Protein AF-A0AA39FZ58-F1 (afdb_monomer)

Secondary structure (DSSP, 8-state):
--PPP-TT-----SHHHHHHHHHHHHHHHH-TTHHHHHHHHTT----HHHHHHHHHHHHHHHHHHHHHHSHHHHHHHHHHHHHHHHHHHHHHHHHGGGG--S---SS----------

Structure (mmCIF, N/CA/C/O backbone):
data_AF-A0AA39FZ58-F1
#
_entry.id   AF-A0AA39FZ58-F1
#
loop_
_atom_site.group_PDB
_atom_site.id
_atom_site.type_symbol
_atom_site.label_atom_id
_atom_site.label_alt_id
_atom_site.label_comp_id
_atom_site.label_asym_id
_atom_site.label_entity_id
_atom_site.label_seq_id
_atom_site.pdbx_PDB_ins_code
_atom_site.Cartn_x
_atom_site.Cartn_y
_atom_site.Cartn_z
_atom_site.occupancy
_atom_site.B_iso_or_equiv
_atom_site.auth_seq_id
_atom_site.auth_comp_id
_atom_site.auth_asym_id
_atom_site.auth_atom_id
_atom_site.pdbx_PDB_model_num
ATOM 1 N N . MET A 1 1 ? 14.912 -36.386 -0.242 1.00 41.31 1 MET A N 1
ATOM 2 C CA . MET A 1 1 ? 14.294 -35.430 -1.188 1.00 41.31 1 MET A CA 1
ATOM 3 C C . MET A 1 1 ? 13.565 -34.360 -0.389 1.00 41.31 1 MET A C 1
ATOM 5 O O . MET A 1 1 ? 12.667 -34.705 0.364 1.00 41.31 1 MET A O 1
ATOM 9 N N . ALA A 1 2 ? 13.971 -33.092 -0.482 1.00 55.72 2 ALA A N 1
ATOM 10 C CA . ALA A 1 2 ? 13.249 -31.997 0.166 1.00 55.72 2 ALA A CA 1
ATOM 11 C C . ALA A 1 2 ? 12.063 -31.601 -0.723 1.00 55.72 2 ALA A C 1
ATOM 13 O O . ALA A 1 2 ? 12.255 -31.092 -1.828 1.00 55.72 2 ALA A O 1
ATOM 14 N N . HIS A 1 3 ? 10.841 -31.882 -0.275 1.00 58.09 3 HIS A N 1
ATOM 15 C CA . HIS A 1 3 ? 9.640 -31.481 -0.998 1.00 58.09 3 HIS A CA 1
ATOM 16 C C . HIS A 1 3 ? 9.578 -29.948 -1.000 1.00 58.09 3 HIS A C 1
AT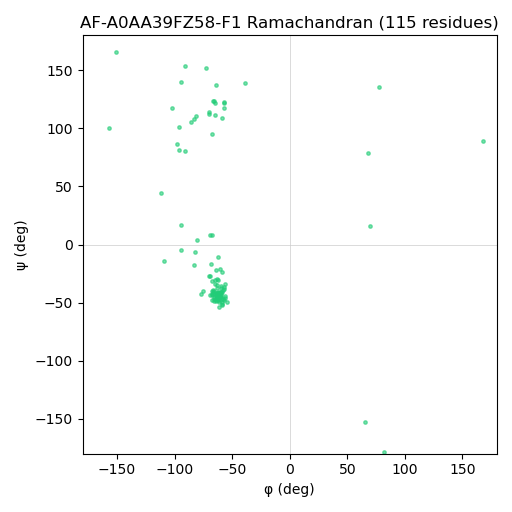OM 18 O O . HIS A 1 3 ? 9.599 -29.323 0.062 1.00 58.09 3 HIS A O 1
ATOM 24 N N . LYS A 1 4 ? 9.544 -29.321 -2.183 1.00 66.25 4 LYS A N 1
ATOM 25 C CA . LYS A 1 4 ? 9.321 -27.872 -2.282 1.00 66.25 4 LYS A CA 1
ATOM 26 C C . LYS A 1 4 ? 7.995 -27.573 -1.580 1.00 66.25 4 LYS A C 1
ATOM 28 O O . LYS A 1 4 ? 6.969 -28.152 -1.935 1.00 66.25 4 LYS A O 1
ATOM 33 N N . SER A 1 5 ? 8.041 -26.717 -0.560 1.00 67.75 5 SER A N 1
ATOM 34 C CA . SER A 1 5 ? 6.848 -26.272 0.159 1.00 67.75 5 SER A CA 1
ATOM 35 C C . SER A 1 5 ? 5.876 -25.647 -0.841 1.00 67.75 5 SER A C 1
ATOM 37 O O . SER A 1 5 ? 6.236 -24.735 -1.596 1.00 67.75 5 SER A O 1
ATOM 39 N N . LEU A 1 6 ? 4.662 -26.188 -0.890 1.00 72.50 6 LEU A N 1
ATOM 40 C CA . LEU A 1 6 ? 3.606 -25.678 -1.746 1.00 72.50 6 LEU A CA 1
ATOM 41 C C . LEU A 1 6 ? 3.163 -24.325 -1.175 1.00 72.50 6 LEU A C 1
ATOM 43 O O . LEU A 1 6 ? 2.633 -24.247 -0.070 1.00 72.50 6 LEU A O 1
ATOM 47 N N . LYS A 1 7 ? 3.405 -23.239 -1.922 1.00 75.06 7 LYS A N 1
ATOM 48 C CA . LYS A 1 7 ? 3.188 -21.850 -1.462 1.00 75.06 7 LYS A CA 1
ATOM 49 C C . LYS A 1 7 ? 1.725 -21.514 -1.131 1.00 75.06 7 LYS A C 1
ATOM 51 O O . LYS A 1 7 ? 1.461 -20.447 -0.590 1.00 75.06 7 LYS A O 1
ATOM 56 N N . ASN A 1 8 ? 0.788 -22.389 -1.490 1.00 71.75 8 ASN A N 1
ATOM 57 C CA . ASN A 1 8 ? -0.641 -22.279 -1.201 1.00 71.75 8 ASN A CA 1
ATOM 58 C C . ASN A 1 8 ? -1.066 -23.022 0.079 1.00 71.75 8 ASN A C 1
ATOM 60 O O . ASN A 1 8 ? -2.226 -22.911 0.465 1.00 71.75 8 ASN A O 1
ATOM 64 N N . ILE A 1 9 ? -0.167 -23.761 0.740 1.00 71.88 9 ILE A N 1
ATOM 65 C CA . ILE A 1 9 ? -0.479 -24.501 1.965 1.00 71.88 9 ILE A CA 1
ATOM 66 C C . ILE A 1 9 ? 0.054 -23.728 3.173 1.00 71.88 9 ILE A C 1
ATOM 68 O O . ILE A 1 9 ? 1.258 -23.519 3.325 1.00 71.88 9 ILE A O 1
ATOM 72 N N . CYS A 1 10 ? -0.853 -23.305 4.056 1.00 70.56 10 CYS A N 1
ATOM 73 C CA . CYS A 1 10 ? -0.481 -22.769 5.360 1.00 70.56 10 CYS A CA 1
ATOM 74 C C . CYS A 1 10 ? -0.258 -23.931 6.332 1.00 70.56 10 CYS A C 1
ATOM 76 O O . CYS A 1 10 ? -1.206 -24.574 6.773 1.00 70.56 10 CYS A O 1
ATOM 78 N N . TYR A 1 11 ? 0.999 -24.187 6.687 1.00 72.31 11 TYR A N 1
ATOM 79 C CA . TYR A 1 11 ? 1.350 -25.217 7.672 1.00 72.31 11 TYR A CA 1
ATOM 80 C C . TYR A 1 11 ? 1.218 -24.732 9.126 1.00 72.31 11 TYR A C 1
ATOM 82 O O . TYR A 1 11 ? 1.376 -25.513 10.059 1.00 72.31 11 TYR A O 1
ATOM 90 N N . SER A 1 12 ? 0.938 -23.442 9.342 1.00 75.62 12 SER A N 1
ATOM 91 C CA . SER A 1 12 ? 0.816 -22.853 10.676 1.00 75.62 12 SER A CA 1
ATOM 92 C C . SER A 1 12 ? -0.651 -22.803 11.107 1.00 75.62 12 SER A C 1
ATOM 94 O O . SER A 1 12 ? -1.390 -21.911 10.692 1.00 75.62 12 SER A O 1
ATOM 96 N N . GLN A 1 13 ? -1.052 -23.755 11.956 1.00 81.44 13 GLN A N 1
ATOM 97 C CA . GLN A 1 13 ? -2.388 -23.837 12.573 1.00 81.44 13 GLN A CA 1
ATOM 98 C C . GLN A 1 13 ? -2.448 -23.190 13.969 1.00 81.44 13 GLN A C 1
ATOM 100 O O . GLN A 1 13 ? -3.350 -23.466 14.752 1.00 81.44 13 GLN A O 1
ATOM 105 N N . SER A 1 14 ? -1.466 -22.360 14.327 1.00 90.69 14 SER A N 1
ATOM 106 C CA . SER A 1 14 ? -1.474 -21.693 15.630 1.00 90.69 14 SER A CA 1
ATOM 107 C C . SER A 1 14 ? -2.523 -20.583 15.677 1.00 90.69 14 SER A C 1
ATOM 109 O O . SER A 1 14 ? -2.793 -19.932 14.667 1.00 90.69 14 SER A O 1
ATOM 111 N N . GLU A 1 15 ? -3.050 -20.282 16.865 1.00 89.25 15 GLU A N 1
ATOM 112 C CA . GLU A 1 15 ? -3.987 -19.161 17.036 1.00 89.25 15 GLU A CA 1
ATOM 113 C C . GLU A 1 15 ? -3.400 -17.823 16.571 1.00 89.25 15 GLU A C 1
ATOM 115 O O . GLU A 1 15 ? -4.077 -17.012 15.942 1.00 89.25 15 GLU A O 1
ATOM 120 N N . SER A 1 16 ? -2.099 -17.616 16.791 1.00 90.00 16 SER A N 1
ATOM 121 C CA . SER A 1 16 ? -1.379 -16.444 16.283 1.00 90.00 16 SER A CA 1
ATOM 122 C C . SER A 1 16 ? -1.410 -16.345 14.750 1.00 90.00 16 SER A C 1
ATOM 124 O O . SER A 1 16 ? -1.462 -15.246 14.191 1.00 90.00 16 SER A O 1
ATOM 126 N N . SER A 1 17 ? -1.367 -17.477 14.041 1.00 89.38 17 SER A N 1
ATOM 127 C CA . SER A 1 17 ? -1.537 -17.520 12.584 1.00 89.38 17 SER A CA 1
ATOM 128 C C . SER A 1 17 ? -2.941 -17.056 12.195 1.00 89.38 17 SER A C 1
ATOM 130 O O . SER A 1 17 ? -3.082 -16.144 11.379 1.00 89.38 17 SER A O 1
ATOM 132 N N . SER A 1 18 ? -3.965 -17.597 12.859 1.00 90.19 18 SER A N 1
ATOM 133 C CA . SER A 1 18 ? -5.370 -17.243 12.631 1.00 90.19 18 SER A CA 1
ATOM 134 C C . SER A 1 18 ? -5.645 -15.759 12.878 1.00 90.19 18 SER A C 1
ATOM 136 O O . SER A 1 18 ? -6.281 -15.109 12.051 1.00 90.19 18 SER A O 1
ATOM 138 N N . PHE A 1 19 ? -5.100 -15.187 13.957 1.00 90.50 19 PHE A N 1
ATOM 139 C CA . PHE A 1 19 ? -5.254 -13.763 14.263 1.00 90.50 19 PHE A CA 1
ATOM 140 C C . PHE A 1 19 ? -4.609 -12.869 13.198 1.00 90.50 19 PHE A C 1
ATOM 142 O O . PHE A 1 19 ? -5.213 -11.895 12.749 1.00 90.50 19 PHE A O 1
ATOM 149 N N . ARG A 1 20 ? -3.399 -13.216 12.740 1.00 91.38 20 ARG A N 1
ATOM 150 C CA . ARG A 1 20 ? -2.730 -12.487 11.651 1.00 91.38 20 ARG A CA 1
ATOM 151 C C . ARG A 1 20 ? -3.521 -12.571 10.352 1.00 91.38 20 ARG A C 1
ATOM 153 O O . ARG A 1 20 ? -3.657 -11.560 9.671 1.00 91.38 20 ARG A O 1
ATOM 160 N N . LEU A 1 21 ? -4.067 -13.742 10.021 1.00 91.00 21 LEU A N 1
ATOM 161 C CA . LEU A 1 21 ? -4.911 -13.908 8.840 1.00 91.00 21 LEU A CA 1
ATOM 162 C C . LEU A 1 21 ? -6.167 -13.033 8.930 1.00 91.00 21 LEU A C 1
ATOM 164 O O . LEU A 1 21 ? -6.439 -12.279 7.998 1.00 91.00 21 LEU A O 1
ATOM 168 N N . ALA A 1 22 ? -6.886 -13.087 10.053 1.00 92.12 22 ALA A N 1
ATOM 169 C CA . ALA A 1 22 ? -8.080 -12.277 10.284 1.00 92.12 22 ALA A CA 1
ATOM 170 C C . ALA A 1 22 ? -7.768 -10.775 10.190 1.00 92.12 22 ALA A C 1
ATOM 172 O O . ALA A 1 22 ? -8.439 -10.049 9.462 1.00 92.12 22 ALA A O 1
ATOM 173 N N . SER A 1 23 ? -6.689 -10.331 10.841 1.00 93.00 23 SER A N 1
ATOM 174 C CA . SER A 1 23 ? -6.200 -8.952 10.778 1.00 93.00 23 SER A CA 1
ATOM 175 C C . SER A 1 23 ? -5.914 -8.513 9.338 1.00 93.00 23 SER A C 1
ATOM 177 O O . SER A 1 23 ? -6.415 -7.480 8.904 1.00 93.00 23 SER A O 1
ATOM 179 N N . VAL A 1 24 ? -5.203 -9.331 8.554 1.00 93.19 24 VAL A N 1
ATOM 180 C CA . VAL A 1 24 ? -4.909 -9.036 7.142 1.00 93.19 24 VAL A CA 1
ATOM 181 C C . VAL A 1 24 ? -6.182 -8.946 6.303 1.00 93.19 24 VAL A C 1
ATOM 183 O O . VAL A 1 24 ? -6.278 -8.072 5.441 1.00 93.19 24 VAL A O 1
ATOM 186 N N . VAL A 1 25 ? -7.151 -9.837 6.523 1.00 94.12 25 VAL A N 1
ATOM 187 C CA . VAL A 1 25 ? -8.440 -9.799 5.819 1.00 94.12 25 VAL A CA 1
ATOM 188 C C . VAL A 1 25 ? -9.186 -8.505 6.146 1.00 94.12 25 VAL A C 1
ATOM 190 O O . VAL A 1 25 ? -9.616 -7.810 5.225 1.00 94.12 25 VAL A O 1
ATOM 193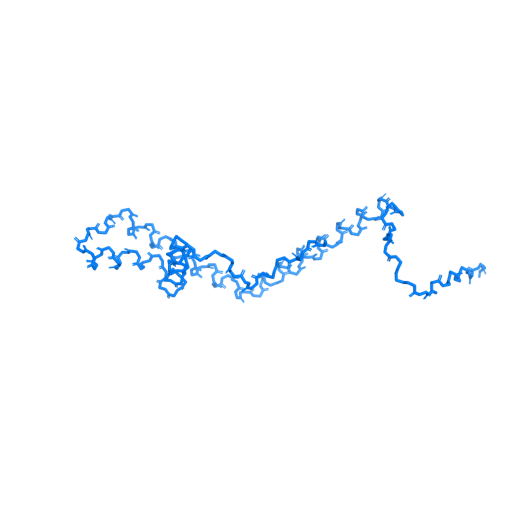 N N . CYS A 1 26 ? -9.264 -8.126 7.422 1.00 94.50 26 CYS A N 1
ATOM 194 C CA . CYS A 1 26 ? -9.894 -6.875 7.835 1.00 94.50 26 CYS A CA 1
ATOM 195 C C . CYS A 1 26 ? -9.185 -5.653 7.239 1.00 94.50 26 CYS A C 1
ATOM 197 O O . CYS A 1 26 ? -9.844 -4.818 6.624 1.00 94.50 26 CYS A O 1
ATOM 199 N N . THR A 1 27 ? -7.852 -5.579 7.314 1.00 93.38 27 THR A N 1
ATOM 200 C CA . THR A 1 27 ? -7.079 -4.479 6.717 1.00 93.38 27 THR A CA 1
ATOM 201 C C . THR A 1 27 ? -7.286 -4.392 5.204 1.00 93.38 27 THR A C 1
ATOM 203 O O . THR A 1 27 ? -7.349 -3.297 4.647 1.00 93.38 27 THR A O 1
ATOM 206 N N . LYS A 1 28 ? -7.406 -5.522 4.498 1.00 91.06 28 LYS A N 1
ATOM 207 C CA . LYS A 1 28 ? -7.666 -5.517 3.050 1.00 91.06 28 LYS A CA 1
ATOM 208 C C . LYS A 1 28 ? -9.058 -4.992 2.720 1.00 91.06 28 LYS A C 1
ATOM 210 O O . LYS A 1 28 ? -9.172 -4.123 1.862 1.00 91.06 28 LYS A O 1
ATOM 215 N N . ASN A 1 29 ? -10.079 -5.490 3.410 1.00 91.81 29 ASN A N 1
ATOM 216 C CA . ASN A 1 29 ? -11.471 -5.174 3.098 1.00 91.81 29 ASN A CA 1
ATOM 217 C C . ASN A 1 29 ? -11.872 -3.778 3.589 1.00 91.81 29 ASN A C 1
ATOM 219 O O . ASN A 1 29 ? -12.510 -3.027 2.860 1.00 91.81 29 ASN A O 1
ATOM 223 N N . HIS A 1 30 ? -11.460 -3.414 4.802 1.00 91.31 30 HIS A N 1
ATOM 224 C CA . HIS A 1 30 ? -11.914 -2.202 5.485 1.00 91.31 30 HIS A CA 1
ATOM 225 C C . HIS A 1 30 ? -10.831 -1.118 5.590 1.00 91.31 30 HIS A C 1
ATOM 227 O O . HIS A 1 30 ? -11.155 0.042 5.804 1.00 91.31 30 HIS A O 1
ATOM 233 N N . GLY A 1 31 ? -9.554 -1.441 5.350 1.00 93.44 31 GLY A N 1
ATOM 234 C CA . GLY A 1 31 ? -8.450 -0.503 5.616 1.00 93.44 31 GLY A CA 1
ATOM 235 C C . GLY A 1 31 ? -8.045 -0.502 7.075 1.00 93.44 31 GLY A C 1
ATOM 236 O O . GLY A 1 31 ? -8.591 -1.269 7.852 1.00 93.44 31 GLY A O 1
ATOM 237 N N . GLU A 1 32 ? -7.081 0.335 7.445 1.00 93.62 32 GLU A N 1
ATOM 238 C CA . GLU A 1 32 ? -6.566 0.449 8.8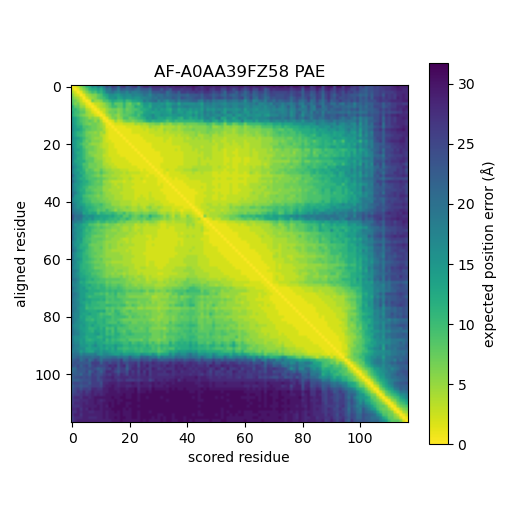17 1.00 93.62 32 GLU A CA 1
ATOM 239 C C . GLU A 1 32 ? -7.595 1.040 9.792 1.00 93.62 32 GLU A C 1
ATOM 241 O O . GLU A 1 32 ? -7.482 0.889 11.010 1.00 93.62 32 GLU A O 1
ATOM 246 N N . THR A 1 33 ? -8.645 1.676 9.271 1.00 93.00 33 THR A N 1
ATOM 247 C CA . THR A 1 33 ? -9.789 2.152 10.061 1.00 93.00 33 THR A CA 1
ATOM 248 C C . THR A 1 33 ? -10.518 1.044 10.828 1.00 93.00 33 THR A C 1
ATOM 250 O O . THR A 1 33 ? -11.076 1.341 11.887 1.00 93.00 33 THR A O 1
ATOM 253 N N . TYR A 1 34 ? -10.429 -0.227 10.411 1.00 93.56 34 TYR A N 1
ATOM 254 C CA . TYR A 1 34 ? -11.043 -1.347 11.144 1.00 93.56 34 TYR A CA 1
ATOM 255 C C . TYR A 1 34 ? -10.566 -1.436 12.602 1.00 93.56 34 TYR A C 1
ATOM 257 O O . TYR A 1 34 ? -11.341 -1.782 13.490 1.00 93.56 34 TYR A O 1
ATOM 265 N N . LEU A 1 35 ? -9.305 -1.080 12.885 1.00 92.06 35 LEU A N 1
ATOM 266 C CA . LEU A 1 35 ? -8.765 -1.110 14.247 1.00 92.06 35 LEU A CA 1
ATOM 267 C C . LEU A 1 35 ? -9.470 -0.105 15.157 1.00 92.06 35 LEU A C 1
ATOM 269 O O . LEU A 1 35 ? -9.653 -0.366 16.344 1.00 92.06 35 LEU A O 1
ATOM 273 N N . ILE A 1 36 ? -9.884 1.038 14.608 1.00 93.62 36 ILE A N 1
ATOM 274 C CA . ILE A 1 36 ? -10.640 2.059 15.337 1.00 93.62 36 ILE A CA 1
ATOM 275 C C . ILE A 1 36 ? -12.027 1.515 15.684 1.00 93.62 36 ILE A C 1
ATOM 277 O O . ILE A 1 36 ? -12.494 1.711 16.804 1.00 93.62 36 ILE A O 1
ATOM 281 N N . GLU A 1 37 ? -12.673 0.828 14.743 1.00 91.88 37 GLU A N 1
ATOM 282 C CA . GLU A 1 37 ? -13.996 0.226 14.929 1.00 91.88 37 GLU A CA 1
ATOM 283 C C . GLU A 1 37 ? -13.960 -0.901 15.959 1.00 91.88 37 GLU A C 1
ATOM 285 O O . GLU A 1 37 ? -14.728 -0.878 16.917 1.00 91.88 37 GLU A O 1
ATOM 290 N N . VAL A 1 38 ? -13.002 -1.825 15.838 1.00 92.38 38 VAL A N 1
ATOM 291 C CA . VAL A 1 38 ? -12.790 -2.900 16.817 1.00 92.38 38 VAL A CA 1
ATOM 292 C C . VAL A 1 38 ? -12.560 -2.317 18.210 1.00 92.38 38 VAL A C 1
ATOM 294 O O . VAL A 1 38 ? -13.160 -2.769 19.181 1.00 92.38 38 VAL A O 1
ATOM 297 N N . ARG A 1 39 ? -11.740 -1.267 18.321 1.00 92.12 39 ARG A N 1
ATOM 298 C CA . ARG A 1 39 ? -11.449 -0.623 19.604 1.00 92.12 39 ARG A CA 1
ATOM 299 C C . ARG A 1 39 ? -12.694 0.024 20.218 1.00 92.12 39 ARG A C 1
ATOM 301 O O . ARG A 1 39 ? -12.939 -0.168 21.405 1.00 92.12 39 ARG A O 1
ATOM 308 N N . LYS A 1 40 ? -13.523 0.698 19.414 1.00 92.31 40 LYS A N 1
ATOM 309 C CA . LYS A 1 40 ? -14.824 1.228 19.858 1.00 92.31 40 LYS A CA 1
ATOM 310 C C . LYS A 1 40 ? -15.773 0.119 20.317 1.00 92.31 40 LYS A C 1
ATOM 312 O O . LYS A 1 40 ? -16.397 0.268 21.361 1.00 92.31 40 LYS A O 1
ATOM 317 N N . ASN A 1 41 ? -15.840 -0.993 19.584 1.00 92.94 41 AS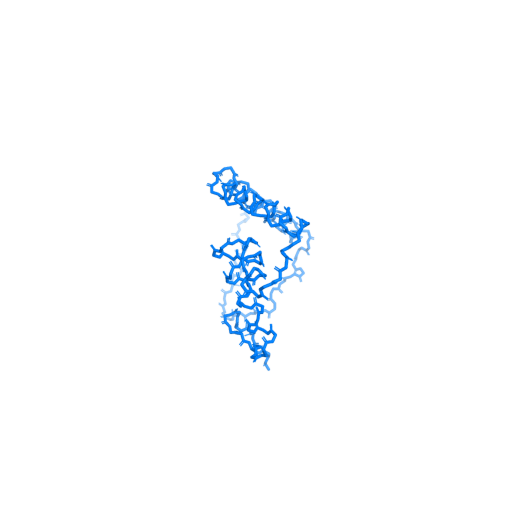N A N 1
ATOM 318 C CA . ASN A 1 41 ? -16.694 -2.136 19.925 1.00 92.94 41 ASN A CA 1
ATOM 319 C C . ASN A 1 41 ? -16.276 -2.805 21.242 1.00 92.94 41 ASN A C 1
ATOM 321 O O . ASN A 1 41 ? -17.119 -3.315 21.970 1.00 92.94 41 ASN A O 1
ATOM 325 N N . LEU A 1 42 ? -14.985 -2.756 21.574 1.00 94.12 42 LEU A N 1
ATOM 326 C CA . LEU A 1 42 ? -14.444 -3.214 22.855 1.00 94.12 42 LEU A CA 1
ATOM 327 C C . LEU A 1 42 ? -14.612 -2.188 23.993 1.00 94.12 42 LEU A C 1
ATOM 329 O O . LEU A 1 42 ? -14.100 -2.406 25.087 1.00 94.12 42 LEU A O 1
ATOM 333 N N . GLY A 1 43 ? -15.277 -1.052 23.749 1.00 93.50 43 GLY A N 1
ATOM 334 C CA . GLY A 1 43 ? -15.427 0.026 24.733 1.00 93.50 43 GLY A CA 1
ATOM 335 C C . GLY A 1 43 ? -14.124 0.775 25.033 1.00 93.50 43 GLY A C 1
ATOM 336 O O . GLY A 1 43 ? -14.028 1.489 26.027 1.00 93.50 43 GLY A O 1
ATOM 337 N N . LEU A 1 44 ? -13.103 0.620 24.187 1.00 92.25 44 LEU A N 1
ATOM 338 C CA . LEU A 1 44 ? -11.803 1.254 24.353 1.00 92.25 44 LEU A CA 1
ATOM 339 C C . LEU A 1 44 ? -11.745 2.571 23.573 1.00 92.25 44 LEU A C 1
ATOM 341 O O . LEU A 1 44 ? -12.152 2.667 22.413 1.00 92.25 44 LEU A O 1
ATOM 345 N N . THR A 1 45 ? -11.134 3.592 24.173 1.00 89.69 45 THR A N 1
ATOM 346 C CA . THR A 1 45 ? -10.913 4.876 23.497 1.00 89.69 45 THR A CA 1
ATOM 347 C C . THR A 1 45 ? -9.943 4.687 22.329 1.00 89.69 45 THR A C 1
ATOM 349 O O . THR A 1 45 ? -8.822 4.245 22.577 1.00 89.69 45 THR A O 1
ATOM 352 N N . PRO A 1 46 ? -10.298 5.042 21.080 1.00 81.44 46 PRO A N 1
ATOM 353 C CA . PRO A 1 46 ? -9.505 4.722 19.891 1.00 81.44 46 PRO A CA 1
ATOM 354 C C . PRO A 1 46 ? -8.118 5.376 19.851 1.00 81.44 46 PRO A C 1
ATOM 356 O O . PRO A 1 46 ? -7.219 4.857 19.202 1.00 81.44 46 PRO A O 1
ATOM 359 N N . GLY A 1 47 ? -7.913 6.469 20.588 1.00 87.50 47 GLY A N 1
ATOM 360 C CA . GLY A 1 47 ? -6.660 7.219 20.602 1.00 87.50 47 GLY A CA 1
ATOM 361 C C . GLY A 1 47 ? -6.505 8.108 19.363 1.00 87.50 47 GLY A C 1
ATOM 362 O O . GLY A 1 47 ? -6.756 7.702 18.225 1.00 87.50 47 GLY A O 1
ATOM 363 N N . GLN A 1 48 ? -6.078 9.351 19.584 1.00 89.38 48 GLN A N 1
ATOM 364 C CA . GLN A 1 48 ? -5.917 10.342 18.513 1.00 89.38 48 GLN A CA 1
ATOM 365 C C . GLN A 1 48 ? -4.845 9.911 17.501 1.00 89.38 48 GLN A C 1
ATOM 367 O O . GLN A 1 48 ? -5.088 9.938 16.296 1.00 89.38 48 GLN A O 1
ATOM 372 N N . TYR A 1 49 ? -3.699 9.419 17.983 1.00 91.00 49 TYR A N 1
ATOM 373 C CA . TYR A 1 49 ? -2.599 8.955 17.132 1.00 91.00 49 TYR A CA 1
ATOM 374 C C . TYR A 1 49 ? -2.981 7.768 16.248 1.00 91.00 49 TYR A C 1
ATOM 376 O O . TYR A 1 49 ? -2.666 7.773 15.062 1.00 91.00 49 TYR A O 1
ATOM 384 N N . ALA A 1 50 ? -3.706 6.784 16.786 1.00 89.25 50 ALA A N 1
ATOM 385 C CA . ALA A 1 50 ? -4.160 5.638 16.000 1.00 89.25 50 ALA A CA 1
ATOM 386 C C . ALA A 1 50 ? -5.125 6.072 14.888 1.00 89.25 50 ALA A C 1
ATOM 388 O O . ALA A 1 50 ? -5.045 5.585 13.764 1.00 89.25 50 ALA A O 1
ATOM 389 N N . SER A 1 51 ? -5.985 7.052 15.179 1.00 91.06 51 SER A N 1
ATOM 390 C CA . SER A 1 51 ? -6.919 7.602 14.195 1.00 91.06 51 SER A CA 1
ATOM 391 C C . SER A 1 51 ? -6.210 8.357 13.068 1.00 91.06 51 SER A C 1
ATOM 393 O O . SER A 1 51 ? -6.584 8.228 11.903 1.00 91.06 51 SER A O 1
ATOM 395 N N . LEU A 1 52 ? -5.175 9.136 13.398 1.00 93.81 52 LEU A N 1
ATOM 396 C CA . LEU A 1 52 ? -4.338 9.816 12.406 1.00 93.81 52 LEU A CA 1
ATOM 397 C C . LEU A 1 52 ? -3.550 8.813 11.559 1.00 93.81 52 LEU A C 1
ATOM 399 O O . LEU A 1 52 ? -3.535 8.923 10.334 1.00 93.81 52 LEU A O 1
ATOM 403 N N . TYR A 1 53 ? -2.946 7.816 12.203 1.00 93.00 53 TYR A N 1
ATOM 404 C CA . TYR A 1 53 ? -2.191 6.763 11.535 1.00 93.00 53 TYR A CA 1
ATOM 405 C C . TYR A 1 53 ? -3.057 5.996 10.532 1.00 93.00 53 TYR A C 1
ATOM 407 O O . TYR A 1 53 ? -2.678 5.884 9.367 1.00 93.00 53 TYR A O 1
ATOM 415 N N . ALA A 1 54 ? -4.248 5.550 10.946 1.00 93.12 54 ALA A N 1
ATOM 416 C CA . ALA A 1 54 ? -5.163 4.819 10.074 1.00 93.12 54 ALA A CA 1
ATOM 417 C C . ALA A 1 54 ? -5.506 5.620 8.810 1.00 93.12 54 ALA A C 1
ATOM 419 O O . ALA A 1 54 ? -5.383 5.114 7.697 1.00 93.12 54 ALA A O 1
ATOM 420 N N . LYS A 1 55 ? -5.827 6.912 8.965 1.00 93.62 55 LYS A N 1
ATOM 421 C CA . LYS A 1 55 ? -6.106 7.806 7.831 1.00 93.62 55 LYS A CA 1
ATOM 422 C C . LYS A 1 55 ? -4.912 7.944 6.885 1.00 93.62 55 LYS A C 1
ATOM 424 O O . LYS A 1 55 ? -5.085 7.907 5.670 1.00 93.62 55 LYS A O 1
ATOM 429 N N . LEU A 1 56 ? -3.701 8.117 7.418 1.00 95.25 56 LEU A N 1
ATOM 430 C CA . LEU A 1 56 ? -2.486 8.247 6.604 1.00 95.25 56 LEU A CA 1
ATOM 431 C C . LEU A 1 56 ? -2.215 6.985 5.778 1.00 95.25 56 LEU A C 1
ATOM 433 O O . LEU A 1 56 ? -1.886 7.076 4.589 1.00 95.25 56 LEU A O 1
ATOM 437 N N . PHE A 1 57 ? -2.367 5.815 6.392 1.00 94.06 57 PHE A N 1
ATOM 438 C CA . PHE A 1 57 ? -2.150 4.536 5.726 1.00 94.06 57 PHE A CA 1
ATOM 439 C C . PHE A 1 57 ? -3.224 4.242 4.685 1.00 94.06 57 PHE A C 1
ATOM 441 O O . PHE A 1 57 ? -2.877 3.884 3.558 1.00 94.06 57 PHE A O 1
ATOM 448 N N . ASP A 1 58 ? -4.493 4.490 5.002 1.00 94.56 58 ASP A N 1
ATOM 449 C CA . ASP A 1 58 ? -5.590 4.300 4.054 1.00 94.56 58 ASP A CA 1
ATOM 450 C C . ASP A 1 58 ? -5.452 5.231 2.843 1.00 94.56 58 ASP A C 1
ATOM 452 O O . ASP A 1 58 ? -5.537 4.771 1.703 1.00 94.56 58 ASP A O 1
ATOM 456 N N . ASN A 1 59 ? -5.095 6.501 3.053 1.00 95.25 59 ASN A N 1
ATOM 457 C CA . ASN A 1 59 ? -4.809 7.435 1.960 1.00 95.25 59 ASN A CA 1
ATOM 458 C C . ASN A 1 59 ? -3.636 6.963 1.089 1.00 95.25 59 ASN A C 1
ATOM 460 O O . ASN A 1 59 ? -3.670 7.063 -0.138 1.00 95.25 59 ASN A O 1
ATOM 464 N N . THR A 1 60 ? -2.583 6.434 1.713 1.00 95.00 60 THR A N 1
ATOM 465 C CA . THR A 1 60 ? -1.423 5.893 0.994 1.00 95.00 60 THR A CA 1
ATOM 466 C C . THR A 1 60 ? -1.807 4.654 0.188 1.00 95.00 60 THR A C 1
ATOM 468 O O . THR A 1 60 ? -1.353 4.488 -0.946 1.00 95.00 60 THR A O 1
ATOM 471 N N . ARG A 1 61 ? -2.659 3.789 0.746 1.00 92.81 61 ARG A N 1
ATOM 472 C CA . ARG A 1 61 ? -3.177 2.591 0.084 1.00 92.81 61 ARG A CA 1
ATOM 473 C C . ARG A 1 61 ? -3.992 2.955 -1.154 1.00 92.81 61 ARG A C 1
ATOM 475 O O . ARG A 1 61 ? -3.728 2.390 -2.212 1.00 92.81 61 ARG A O 1
ATOM 482 N N . VAL A 1 62 ? -4.906 3.919 -1.041 1.00 93.44 62 VAL A N 1
ATOM 483 C CA . VAL A 1 62 ? -5.721 4.408 -2.167 1.00 93.44 62 VAL A CA 1
ATOM 484 C C . VAL A 1 62 ? -4.825 4.940 -3.284 1.00 93.44 62 VAL A C 1
ATOM 486 O O . VAL A 1 62 ? -4.870 4.418 -4.395 1.00 93.44 62 VAL A O 1
ATOM 489 N N . LYS A 1 63 ? -3.893 5.848 -2.966 1.00 94.69 63 LYS A N 1
ATOM 490 C CA . LYS A 1 63 ? -2.940 6.387 -3.954 1.00 94.69 63 LYS A CA 1
ATOM 491 C C . LYS A 1 63 ? -2.106 5.299 -4.632 1.00 94.69 63 LYS A C 1
ATOM 493 O O . LYS A 1 63 ? -1.784 5.395 -5.812 1.00 94.69 63 LYS A O 1
ATOM 498 N N . ARG A 1 64 ? -1.695 4.260 -3.896 1.00 92.31 64 ARG A N 1
ATOM 499 C CA . ARG A 1 64 ? -0.963 3.119 -4.473 1.00 92.31 64 ARG A CA 1
ATOM 500 C C . ARG A 1 64 ? -1.837 2.303 -5.420 1.00 92.31 64 ARG A C 1
ATO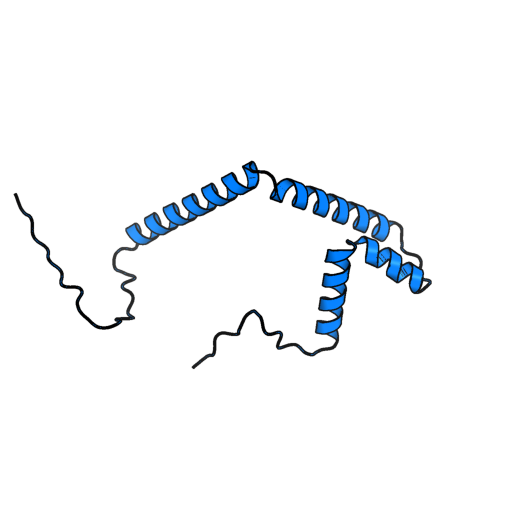M 502 O O . ARG A 1 64 ? -1.325 1.881 -6.453 1.00 92.31 64 ARG A O 1
ATOM 509 N N . SER A 1 65 ? -3.108 2.097 -5.078 1.00 91.31 65 SER A N 1
ATOM 510 C CA . SER A 1 65 ? -4.080 1.406 -5.930 1.00 91.31 65 SER A CA 1
ATOM 511 C C . SER A 1 65 ? -4.275 2.159 -7.242 1.00 91.31 65 SER A C 1
ATOM 513 O O . SER A 1 65 ? -4.008 1.597 -8.300 1.00 91.31 65 SER A O 1
ATOM 515 N N . GLU A 1 66 ? -4.593 3.452 -7.165 1.00 93.94 66 GLU A N 1
ATOM 516 C CA . GLU A 1 66 ? -4.759 4.332 -8.329 1.00 93.94 66 GLU A CA 1
ATOM 517 C C . GLU A 1 66 ? -3.512 4.300 -9.220 1.00 93.94 66 GLU A C 1
ATOM 519 O O . GLU A 1 66 ? -3.582 4.025 -10.415 1.00 93.94 66 GLU A O 1
ATOM 524 N N . ASN A 1 67 ? -2.328 4.469 -8.620 1.00 92.62 67 ASN A N 1
ATOM 525 C CA . ASN A 1 67 ? -1.068 4.411 -9.354 1.00 92.62 67 ASN A CA 1
ATOM 526 C C . ASN A 1 67 ? -0.811 3.045 -9.998 1.00 92.62 67 ASN A C 1
ATOM 528 O O . ASN A 1 67 ? -0.140 2.978 -11.027 1.00 92.62 67 ASN A O 1
ATOM 532 N N . SER A 1 68 ? -1.289 1.949 -9.408 1.00 90.69 68 SER A N 1
ATOM 533 C CA . SER A 1 68 ? -1.066 0.603 -9.941 1.00 90.69 68 SER A CA 1
ATOM 534 C C . SER A 1 68 ? -1.838 0.334 -11.233 1.00 90.69 68 SER A C 1
ATOM 536 O O . SER A 1 68 ? -1.365 -0.447 -12.062 1.00 90.69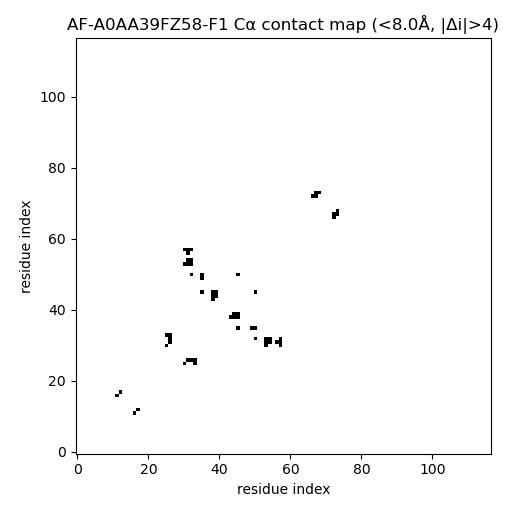 68 SER A O 1
ATOM 538 N N . GLU A 1 69 ? -2.961 1.025 -11.425 1.00 91.38 69 GLU A N 1
ATOM 539 C CA . GLU A 1 69 ? -3.820 0.926 -12.606 1.00 91.38 69 GLU A CA 1
ATOM 540 C C . GLU A 1 69 ? -3.324 1.806 -13.761 1.00 91.38 69 GLU A C 1
ATOM 542 O O . GLU A 1 69 ? -3.656 1.566 -14.924 1.00 91.38 69 GLU A O 1
ATOM 547 N N . LEU A 1 70 ? -2.461 2.788 -13.475 1.00 94.25 70 LEU A N 1
ATOM 548 C CA . LEU A 1 70 ? -1.931 3.680 -14.500 1.00 94.25 70 LEU A CA 1
ATOM 549 C C . LEU A 1 70 ? -1.078 2.924 -15.538 1.00 94.25 70 LEU A C 1
ATOM 551 O O . LEU A 1 70 ? -0.177 2.148 -15.186 1.00 94.25 70 LEU A O 1
ATOM 555 N N . PRO A 1 71 ? -1.238 3.230 -16.842 1.00 94.38 71 PRO A N 1
ATOM 556 C CA . PRO A 1 71 ? -0.467 2.588 -17.906 1.00 94.38 71 PRO A CA 1
ATOM 557 C C . PRO A 1 71 ? 1.035 2.874 -17.786 1.00 94.38 71 PRO A C 1
ATOM 559 O O . PRO A 1 71 ? 1.858 2.033 -18.150 1.00 94.38 71 PRO A O 1
ATOM 562 N N . VAL A 1 72 ? 1.406 4.032 -17.232 1.00 95.06 72 VAL A N 1
ATOM 563 C CA . VAL A 1 72 ? 2.800 4.412 -16.956 1.00 95.06 72 VAL A CA 1
ATOM 564 C C . VAL A 1 72 ? 3.456 3.417 -15.997 1.00 95.06 72 VAL A C 1
ATOM 566 O O . VAL A 1 72 ? 4.583 2.984 -16.234 1.00 95.06 72 VAL A O 1
ATOM 569 N N . THR A 1 73 ? 2.737 2.974 -14.965 1.00 93.00 73 THR A N 1
ATOM 570 C CA . THR A 1 73 ? 3.234 1.996 -13.989 1.00 93.00 73 THR A CA 1
ATOM 571 C C . THR A 1 73 ? 3.456 0.629 -14.628 1.00 93.00 73 THR A C 1
ATOM 573 O O . THR A 1 73 ? 4.473 -0.018 -14.363 1.00 93.00 73 THR A O 1
ATOM 576 N N . LYS A 1 74 ? 2.564 0.203 -15.535 1.00 93.69 74 LYS A N 1
ATOM 577 C CA . LYS A 1 74 ? 2.754 -1.024 -16.325 1.00 93.69 74 LYS A CA 1
ATOM 578 C C . LYS A 1 74 ? 3.970 -0.917 -17.247 1.00 93.69 74 LYS A C 1
ATOM 580 O O . LYS A 1 74 ? 4.810 -1.815 -17.239 1.00 93.69 74 LYS A O 1
ATOM 585 N N . LYS A 1 75 ? 4.098 0.185 -17.995 1.00 95.88 75 LYS A N 1
ATOM 586 C CA . LYS A 1 75 ? 5.245 0.438 -18.885 1.00 95.88 75 LYS A CA 1
ATOM 587 C C . LYS A 1 75 ? 6.564 0.415 -18.114 1.00 95.88 75 LYS A C 1
ATOM 589 O O . LYS A 1 75 ? 7.480 -0.298 -18.507 1.00 95.88 75 LYS A O 1
ATOM 594 N N . ARG A 1 76 ? 6.621 1.096 -16.966 1.00 95.56 76 ARG A N 1
ATOM 595 C CA . ARG A 1 76 ? 7.785 1.087 -16.071 1.00 95.56 76 ARG A CA 1
ATOM 596 C C . ARG A 1 76 ? 8.115 -0.318 -15.566 1.00 95.56 76 ARG A C 1
ATOM 598 O O . ARG A 1 76 ? 9.277 -0.692 -15.499 1.00 95.56 76 ARG A O 1
ATOM 605 N N . ARG A 1 77 ? 7.111 -1.126 -15.210 1.00 94.31 77 ARG A N 1
ATOM 606 C CA . ARG A 1 77 ? 7.345 -2.515 -14.781 1.00 94.31 77 ARG A CA 1
ATOM 607 C C . ARG A 1 77 ? 8.001 -3.342 -15.888 1.00 94.31 77 ARG A C 1
ATOM 609 O O . ARG A 1 77 ? 8.931 -4.090 -15.603 1.00 94.31 77 ARG A O 1
ATOM 616 N N . ILE A 1 78 ? 7.529 -3.191 -17.125 1.00 96.19 78 ILE A N 1
ATOM 617 C CA . ILE A 1 78 ? 8.077 -3.890 -18.294 1.00 96.19 78 ILE A CA 1
ATOM 618 C C . ILE A 1 78 ? 9.511 -3.426 -18.573 1.00 96.19 78 ILE A C 1
ATOM 620 O O . ILE A 1 78 ? 10.387 -4.272 -18.725 1.00 96.19 78 ILE A O 1
ATOM 624 N N . SER A 1 79 ? 9.776 -2.114 -18.567 1.00 97.50 79 SER A N 1
ATOM 625 C CA . SER A 1 79 ? 11.125 -1.588 -18.816 1.00 97.50 79 SER A CA 1
ATOM 626 C C . SER A 1 79 ? 12.129 -2.085 -17.772 1.00 97.50 79 SER A C 1
ATOM 628 O O . SER A 1 79 ? 13.183 -2.601 -18.129 1.00 97.50 79 SER A O 1
ATOM 630 N N . MET A 1 80 ? 11.762 -2.050 -16.487 1.00 96.94 80 MET A N 1
ATOM 631 C CA . MET A 1 80 ? 12.605 -2.565 -15.402 1.00 96.94 80 MET A CA 1
ATOM 632 C C . MET A 1 80 ? 12.850 -4.078 -15.521 1.00 96.94 80 MET A C 1
ATOM 634 O O . MET A 1 80 ? 13.920 -4.561 -15.154 1.00 96.94 80 MET A O 1
ATOM 638 N N . ALA A 1 81 ? 11.871 -4.849 -16.006 1.00 97.00 81 ALA A N 1
ATOM 639 C CA . ALA A 1 81 ? 12.048 -6.280 -16.246 1.00 97.00 81 ALA A CA 1
ATOM 640 C C . ALA A 1 81 ? 13.047 -6.537 -17.387 1.00 97.00 81 ALA A C 1
ATOM 642 O O . ALA A 1 81 ? 13.948 -7.358 -17.229 1.00 97.00 81 ALA A O 1
ATOM 643 N N . GLN A 1 82 ? 12.940 -5.783 -18.484 1.00 97.62 82 GLN A N 1
ATOM 644 C CA . GLN A 1 82 ? 13.873 -5.853 -19.610 1.00 97.62 82 GLN A CA 1
ATOM 645 C C . GLN A 1 82 ? 15.294 -5.446 -19.205 1.00 97.62 82 GLN A C 1
ATOM 647 O O . GLN A 1 82 ? 16.254 -6.092 -19.609 1.00 97.62 82 GLN A O 1
ATOM 652 N N . GLU A 1 83 ? 15.454 -4.400 -18.392 1.00 97.44 83 GLU A N 1
ATOM 653 C CA . GLU A 1 83 ? 16.763 -3.982 -17.876 1.00 97.44 83 GLU A CA 1
ATOM 654 C C . GLU A 1 83 ? 17.416 -5.072 -17.026 1.00 97.44 83 GLU A C 1
ATOM 656 O O . GLU A 1 83 ? 18.590 -5.384 -17.218 1.00 97.44 83 GLU A O 1
ATOM 661 N N . ARG A 1 84 ? 16.649 -5.709 -16.133 1.00 96.62 84 ARG A N 1
ATOM 662 C CA . ARG A 1 84 ? 17.140 -6.842 -15.335 1.00 96.62 84 ARG A CA 1
ATOM 663 C C . ARG A 1 84 ? 17.563 -8.013 -16.212 1.00 96.62 84 ARG A C 1
ATOM 665 O O . ARG A 1 84 ? 18.591 -8.623 -15.943 1.00 96.62 84 ARG A O 1
ATOM 672 N N . GLU A 1 85 ? 16.797 -8.318 -17.254 1.00 95.62 85 GLU A N 1
ATOM 673 C CA . GLU A 1 85 ? 17.137 -9.383 -18.196 1.00 95.62 85 GLU A CA 1
ATOM 674 C C . GLU A 1 85 ? 18.407 -9.057 -18.993 1.00 95.62 85 GLU A C 1
ATOM 676 O O . GLU A 1 85 ? 19.281 -9.909 -19.128 1.00 95.62 85 GLU A O 1
ATOM 681 N N . LYS A 1 86 ? 18.556 -7.812 -19.464 1.00 95.94 86 LYS A N 1
ATOM 682 C CA . LYS A 1 86 ? 19.774 -7.342 -20.142 1.00 95.94 86 LYS A CA 1
ATOM 683 C C . LYS A 1 86 ? 21.000 -7.452 -19.238 1.00 95.94 86 LYS A C 1
ATOM 685 O O . LYS A 1 86 ? 22.036 -7.937 -19.681 1.00 95.94 86 LYS A O 1
ATOM 690 N N . LEU A 1 87 ? 20.880 -7.031 -17.978 1.00 94.94 87 LEU A N 1
ATOM 691 C CA . LEU A 1 87 ? 21.949 -7.158 -16.985 1.00 94.94 87 LEU A CA 1
ATOM 692 C C . LEU A 1 87 ? 22.301 -8.623 -16.729 1.00 94.94 87 LEU A C 1
ATOM 694 O O . LEU A 1 87 ? 23.477 -8.969 -16.719 1.00 94.94 87 LEU A O 1
ATOM 698 N N . LYS A 1 88 ? 21.290 -9.486 -16.589 1.00 91.44 88 LYS A N 1
ATOM 699 C CA . LYS A 1 88 ? 21.487 -10.925 -16.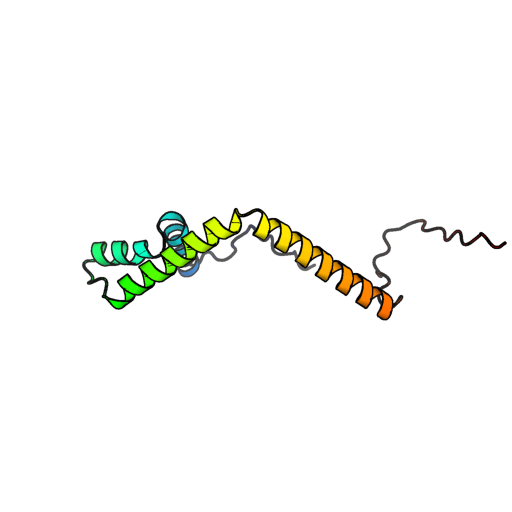418 1.00 91.44 88 LYS A CA 1
ATOM 700 C C . LYS A 1 88 ? 22.250 -11.529 -17.603 1.00 91.44 88 LYS A C 1
ATOM 702 O O . LYS A 1 88 ? 23.282 -12.143 -17.381 1.00 91.44 88 LYS A O 1
ATOM 707 N N . LYS A 1 89 ? 21.815 -11.267 -18.841 1.00 90.19 89 LYS A N 1
ATOM 708 C CA . LYS A 1 89 ? 22.489 -11.731 -20.070 1.00 90.19 89 LYS A CA 1
ATOM 709 C C . LYS A 1 89 ? 23.931 -11.235 -20.169 1.00 90.19 89 LYS A C 1
ATOM 711 O O . LYS A 1 89 ? 24.815 -11.984 -20.563 1.00 90.19 89 LYS A O 1
ATOM 716 N N . LYS A 1 90 ? 24.178 -9.974 -19.798 1.00 90.56 90 LYS A N 1
ATOM 717 C CA . LYS A 1 90 ? 25.532 -9.410 -19.766 1.00 90.56 90 LYS A CA 1
ATOM 718 C C . LYS A 1 90 ? 26.411 -10.150 -18.755 1.00 90.56 90 LYS A C 1
ATOM 720 O O . LYS A 1 90 ? 27.530 -10.512 -19.095 1.00 90.56 90 LYS A O 1
ATOM 725 N N . ASN A 1 91 ? 25.909 -10.401 -17.550 1.00 89.25 91 ASN A N 1
ATOM 726 C CA . ASN A 1 91 ? 26.658 -11.140 -16.535 1.00 89.25 91 ASN A CA 1
ATOM 727 C C . ASN A 1 91 ? 26.929 -12.584 -16.980 1.00 89.25 91 ASN A C 1
A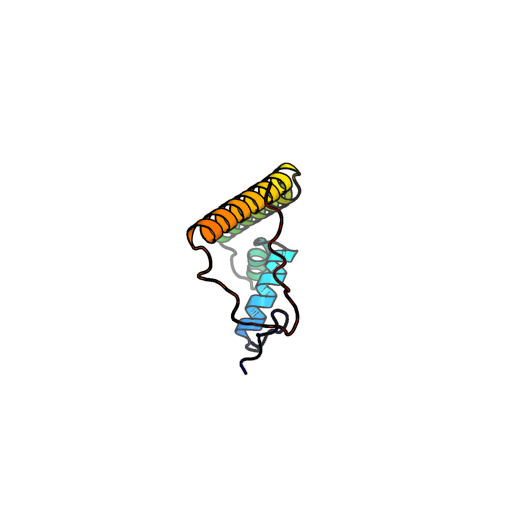TOM 729 O O . ASN A 1 91 ? 28.078 -13.003 -16.955 1.00 89.25 91 ASN A O 1
ATOM 733 N N . GLU A 1 92 ? 25.923 -13.284 -17.512 1.00 86.75 92 GLU A N 1
ATOM 734 C CA . GLU A 1 92 ? 26.078 -14.637 -18.070 1.00 86.75 92 GLU A CA 1
ATOM 735 C C . GLU A 1 92 ? 27.123 -14.671 -19.200 1.00 86.75 92 GLU A C 1
ATOM 737 O O . GLU A 1 92 ? 27.937 -15.587 -19.273 1.00 86.75 92 GLU A O 1
ATOM 74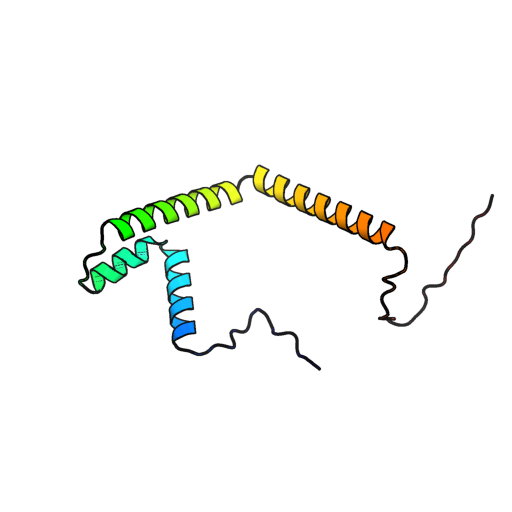2 N N . SER A 1 93 ? 27.160 -13.643 -20.058 1.00 85.06 93 SER A N 1
ATOM 743 C CA . SER A 1 93 ? 28.171 -13.543 -21.120 1.00 85.06 93 SER A CA 1
ATOM 744 C C . SER A 1 93 ? 29.594 -13.319 -20.597 1.00 85.06 93 SER A C 1
ATOM 746 O O . SER A 1 93 ? 30.543 -13.787 -21.218 1.00 85.06 93 SER A O 1
ATOM 748 N N . ILE A 1 94 ? 29.748 -12.623 -19.463 1.00 85.62 94 ILE A N 1
ATOM 749 C CA . ILE A 1 94 ? 31.047 -12.390 -18.812 1.00 85.62 94 ILE A CA 1
ATOM 750 C C . ILE A 1 94 ? 31.521 -13.660 -18.096 1.00 85.62 94 ILE A C 1
ATOM 752 O O . ILE A 1 94 ? 32.703 -13.986 -18.142 1.00 85.62 94 ILE A O 1
ATOM 756 N N . GLU A 1 95 ? 30.604 -14.371 -17.441 1.00 83.25 95 GLU A N 1
ATOM 757 C CA . GLU A 1 95 ? 30.871 -15.619 -16.715 1.00 83.25 95 GLU A CA 1
ATOM 758 C C . GLU A 1 95 ? 31.211 -16.785 -17.668 1.00 83.25 95 GLU A C 1
ATOM 760 O O . GLU A 1 95 ? 31.949 -17.701 -17.304 1.00 83.25 95 GLU A O 1
ATOM 765 N N . GLY A 1 96 ? 30.726 -16.755 -18.914 1.00 71.56 96 GLY A N 1
ATOM 766 C CA . GLY A 1 96 ? 31.027 -17.778 -19.917 1.00 71.56 96 GLY A CA 1
ATOM 767 C C . GLY A 1 96 ? 30.457 -19.163 -19.560 1.00 71.56 96 GLY A C 1
ATOM 768 O O . GLY A 1 96 ? 29.452 -19.291 -18.864 1.00 71.56 96 GLY A O 1
ATOM 769 N N . VAL A 1 97 ? 31.090 -20.244 -20.035 1.00 66.44 97 VAL A N 1
ATOM 770 C CA . VAL A 1 97 ? 30.596 -21.643 -19.915 1.00 66.44 97 VAL A CA 1
ATOM 771 C C . VAL A 1 97 ? 30.639 -22.193 -18.469 1.00 66.44 97 VAL A C 1
ATOM 773 O O . VAL A 1 97 ? 30.361 -23.368 -18.236 1.00 66.44 97 VAL A O 1
ATOM 776 N N . GLN A 1 98 ? 30.940 -21.367 -17.460 1.00 61.34 98 GLN A N 1
ATOM 777 C CA . GLN A 1 98 ? 30.982 -21.783 -16.049 1.00 61.34 98 GLN A CA 1
ATOM 778 C C . GLN A 1 98 ? 29.643 -22.321 -15.519 1.00 61.34 98 GLN A C 1
ATOM 780 O O . GLN A 1 98 ? 29.639 -23.100 -14.567 1.00 61.34 98 GLN A O 1
ATOM 785 N N . TYR A 1 99 ? 28.525 -21.984 -16.169 1.00 56.66 99 TYR A N 1
ATOM 786 C CA . TYR A 1 99 ? 27.185 -22.465 -15.826 1.00 56.66 99 TYR A CA 1
ATOM 787 C C . TYR A 1 99 ? 26.596 -23.400 -16.886 1.00 56.66 99 TYR A C 1
ATOM 789 O O . TYR A 1 99 ? 25.414 -23.304 -17.226 1.00 56.66 99 TYR A O 1
ATOM 797 N N . ARG A 1 100 ? 27.386 -24.354 -17.402 1.00 56.44 100 ARG A N 1
ATOM 798 C CA . ARG A 1 100 ? 26.779 -25.537 -18.029 1.00 56.44 100 ARG A CA 1
ATOM 799 C C . ARG A 1 100 ? 25.873 -26.195 -16.985 1.00 56.44 100 ARG A C 1
ATOM 801 O O . ARG A 1 100 ? 26.312 -26.599 -15.912 1.00 56.44 100 ARG A O 1
ATOM 808 N N . CYS A 1 101 ? 24.579 -26.242 -17.281 1.00 54.03 101 CYS A N 1
ATOM 809 C CA . CYS A 1 101 ? 23.617 -26.969 -16.475 1.00 54.03 101 CYS A CA 1
ATOM 810 C C . CYS A 1 101 ? 24.055 -28.440 -16.432 1.00 54.03 101 CYS A C 1
ATOM 812 O O . CYS A 1 101 ? 23.935 -29.140 -17.431 1.00 54.03 101 CYS A O 1
ATOM 814 N N . ASN A 1 102 ? 24.538 -28.929 -15.287 1.00 54.25 102 ASN A N 1
ATOM 815 C CA . ASN A 1 102 ? 24.856 -30.353 -15.093 1.00 54.25 102 ASN A CA 1
ATOM 816 C C . ASN A 1 102 ? 23.602 -31.255 -15.090 1.00 54.25 102 ASN A C 1
ATOM 818 O O . ASN A 1 102 ? 23.691 -32.436 -14.767 1.00 54.25 102 ASN A O 1
ATOM 822 N N . VAL A 1 103 ? 22.425 -30.717 -15.421 1.00 59.03 103 VAL A N 1
ATOM 823 C CA . VAL A 1 103 ? 21.202 -31.497 -15.611 1.00 59.03 103 VAL A CA 1
ATOM 824 C C . VAL A 1 103 ? 21.059 -31.773 -17.103 1.00 59.03 103 VAL A C 1
ATOM 826 O O . VAL A 1 103 ? 20.350 -31.069 -17.821 1.00 59.03 103 VAL A O 1
ATOM 829 N N . ALA A 1 104 ? 21.778 -32.793 -17.566 1.00 48.75 104 ALA A N 1
ATOM 830 C CA . ALA A 1 104 ? 21.479 -33.441 -18.830 1.00 48.75 104 ALA A CA 1
ATOM 831 C C . ALA A 1 104 ? 20.101 -34.107 -18.705 1.00 48.75 104 ALA A C 1
ATOM 833 O O . ALA A 1 104 ? 19.933 -35.069 -17.957 1.00 48.75 104 ALA A O 1
ATOM 834 N N . PHE A 1 105 ? 19.107 -33.585 -19.417 1.00 54.97 105 PHE A N 1
ATOM 835 C CA . PHE A 1 105 ? 18.031 -34.433 -19.910 1.00 54.97 105 PHE A CA 1
ATOM 836 C C . PHE A 1 105 ? 18.552 -34.991 -21.240 1.00 54.97 105 PHE A C 1
ATOM 838 O O . PHE A 1 105 ? 18.697 -34.241 -22.200 1.00 54.97 105 PHE A O 1
ATOM 845 N N . SER A 1 106 ? 18.946 -36.264 -21.241 1.00 46.91 106 SER A N 1
ATOM 846 C CA . SER A 1 106 ? 19.227 -37.100 -22.425 1.00 46.91 106 SER A CA 1
ATOM 847 C C . SER A 1 106 ? 18.213 -36.831 -23.556 1.00 46.91 106 SER A C 1
ATOM 849 O O . SER A 1 106 ? 17.029 -36.702 -23.251 1.00 46.91 106 SER A O 1
ATOM 851 N N . ASP A 1 107 ? 18.517 -36.746 -24.851 1.00 45.06 107 ASP A N 1
ATOM 852 C CA . ASP A 1 107 ? 19.722 -36.979 -25.655 1.00 45.06 107 ASP A CA 1
ATOM 853 C C . ASP A 1 107 ? 19.673 -36.060 -26.902 1.00 45.06 107 ASP A C 1
ATOM 855 O O . ASP A 1 107 ? 18.623 -35.510 -27.233 1.00 45.06 107 ASP A O 1
ATOM 859 N N . SER A 1 108 ? 20.818 -35.925 -27.582 1.00 43.62 108 SER A N 1
ATOM 860 C CA . SER A 1 108 ? 21.084 -35.221 -28.856 1.00 43.62 108 SER A CA 1
ATOM 861 C C . SER A 1 108 ? 20.973 -33.687 -28.863 1.00 43.62 108 SER A C 1
ATOM 863 O O . SER A 1 108 ? 20.037 -33.106 -29.407 1.00 43.62 108 SER A O 1
ATOM 865 N N . CYS A 1 109 ? 22.009 -33.019 -28.350 1.00 42.84 109 CYS A N 1
ATOM 866 C CA . CYS A 1 109 ? 22.479 -31.773 -28.957 1.00 42.84 109 CYS A CA 1
ATOM 867 C C . CYS A 1 109 ? 23.671 -32.159 -29.837 1.00 42.84 109 CYS A C 1
ATOM 869 O O . CYS A 1 109 ? 24.801 -32.224 -29.358 1.00 42.84 109 CYS A O 1
ATOM 871 N N . GLU A 1 110 ? 23.399 -32.547 -31.082 1.00 40.66 110 GLU A N 1
ATOM 872 C CA . GLU A 1 110 ? 24.453 -32.671 -32.085 1.00 40.66 110 GLU A CA 1
ATOM 873 C C . GLU A 1 110 ? 24.932 -31.261 -32.431 1.00 40.66 110 GLU A C 1
ATOM 875 O O . GLU A 1 110 ? 24.198 -30.441 -32.983 1.00 40.66 110 GLU A O 1
ATOM 880 N N . ASP A 1 111 ? 26.170 -30.978 -32.036 1.00 46.16 111 ASP A N 1
ATOM 881 C CA . ASP A 1 111 ? 26.927 -29.810 -32.451 1.00 46.16 111 ASP A CA 1
ATOM 882 C C . ASP A 1 111 ? 27.238 -29.934 -33.953 1.00 46.16 111 ASP A C 1
ATOM 884 O O . ASP A 1 111 ? 28.228 -30.553 -34.341 1.00 46.16 111 ASP A O 1
ATOM 888 N N . SER A 1 112 ? 26.422 -29.334 -34.822 1.00 40.00 112 SER A N 1
ATOM 889 C CA . SER A 1 112 ? 26.831 -29.070 -36.206 1.00 40.00 112 SER A CA 1
ATOM 890 C C . SER A 1 112 ? 27.464 -27.679 -36.292 1.00 40.00 112 SER A C 1
ATOM 892 O O . SER A 1 112 ? 26.825 -26.700 -36.683 1.00 40.00 112 SER A O 1
ATOM 894 N N . PHE A 1 113 ? 28.736 -27.598 -35.898 1.00 47.66 113 PHE A N 1
ATOM 895 C CA . PHE A 1 113 ? 29.646 -26.566 -36.393 1.00 47.66 113 PHE A CA 1
ATOM 896 C C . PHE A 1 113 ? 29.887 -26.813 -37.886 1.00 47.66 113 PHE A C 1
ATOM 898 O O . PHE A 1 113 ? 30.338 -27.893 -38.263 1.00 47.66 113 PHE A O 1
ATOM 905 N N . GLY A 1 114 ? 29.605 -25.820 -38.730 1.00 42.81 114 GLY A N 1
ATOM 906 C CA . GLY A 1 114 ? 29.991 -25.865 -40.138 1.00 42.81 114 GLY A CA 1
ATOM 907 C C . GLY A 1 114 ? 29.335 -24.791 -40.996 1.00 42.81 114 GLY A C 1
ATOM 908 O O . GLY A 1 114 ? 28.292 -25.044 -41.590 1.00 42.81 114 GLY A O 1
ATOM 909 N N . PHE A 1 115 ? 29.977 -23.626 -41.095 1.00 35.88 115 PHE A N 1
ATOM 910 C CA . PHE A 1 115 ? 30.106 -22.916 -42.370 1.00 35.88 115 PHE A CA 1
ATOM 911 C C . PHE A 1 115 ? 31.316 -21.974 -42.289 1.00 35.88 115 PHE A C 1
ATOM 913 O O . PHE A 1 115 ? 31.243 -20.923 -41.653 1.00 35.88 115 PHE A O 1
ATOM 920 N N . ASP A 1 116 ? 32.427 -22.422 -42.873 1.00 42.47 116 ASP A N 1
ATOM 921 C CA . ASP A 1 116 ? 33.517 -21.565 -43.342 1.00 42.47 116 ASP A CA 1
ATOM 922 C C . ASP A 1 116 ? 33.247 -21.191 -44.815 1.00 42.47 116 ASP A C 1
ATOM 924 O O . ASP A 1 116 ? 32.611 -21.965 -45.538 1.00 42.47 116 ASP A O 1
ATOM 928 N N . ASP A 1 117 ? 33.801 -20.031 -45.189 1.00 43.88 117 ASP A N 1
ATOM 929 C CA . ASP A 1 117 ? 33.808 -19.268 -46.459 1.00 43.88 117 ASP A CA 1
ATOM 930 C C . ASP A 1 117 ? 32.651 -18.283 -46.739 1.00 43.88 117 ASP A C 1
ATOM 932 O O . ASP A 1 117 ? 31.556 -18.676 -47.204 1.00 43.88 117 ASP A O 1
#

Organism: Microctonus hyperodae (NCBI:txid165561)

Radius of gyration: 26.06 Å; Cα contacts (8 Å, |Δi|>4): 30; chains: 1; bounding box: 50×47×71 Å

pLDDT: mean 81.74, std 18.0, range [35.88, 97.62]

Foldseek 3Di:
DDDDPDPPDDPDPDVVVVVVVVVVVCCVPPNLCVQQVVCVVVVHHSDPVSVVVRVVRVVVVVVVVVVCPDVVVVVVVVVVVVVVVVVVVVVCVVCDPPPPPPDDPDDDPPDPDDDDD

Nearest PDB structures (foldseek):
  3fav-assembly2_D  TM=4.529E-01  e=3.471E+00  Mycobacterium tuberculosis H37Rv

Mean predicted aligned error: 12.77 Å

Solvent-accessible surface area (backbone atoms only — not comparable to full-atom values): 7263 Å² total; per-residue (Å²): 135,86,76,78,78,58,91,89,63,80,86,65,85,48,70,70,46,52,52,52,52,53,51,52,51,43,38,68,76,63,27,51,52,45,59,46,52,54,29,49,75,71,74,39,84,56,51,72,66,54,54,52,49,21,51,55,51,40,53,51,50,51,54,51,52,60,49,63,73,35,67,66,48,53,52,50,52,52,51,54,50,53,51,52,50,53,52,48,54,53,50,52,63,73,62,47,79,81,71,66,70,88,74,78,78,86,80,83,84,78,82,80,83,84,83,86,136

Sequence (117 aa):
MAHKSLKNICYSQSESSSFRLASVVCTKNHGETYLIEVRKNLGLTPGQYASLYAKLFDNTRVKRSENSELPVTKKRRISMAQEREKLKKKNESIEGVQYRCNVAFSDSCEDSFGFDD